Protein AF-A0A849QU29-F1 (afdb_monomer_lite)

Radius of gyration: 18.85 Å; chains: 1; bounding box: 54×34×45 Å

Structure (mmCIF, N/CA/C/O backbone):
data_AF-A0A849QU29-F1
#
_entry.id   AF-A0A849QU29-F1
#
loop_
_atom_site.group_PDB
_atom_site.id
_atom_site.type_symbol
_atom_site.label_atom_id
_atom_site.label_alt_id
_atom_site.label_comp_id
_atom_site.label_asym_id
_atom_site.label_entity_id
_atom_site.label_seq_id
_atom_site.pdbx_PDB_ins_code
_atom_site.Cartn_x
_atom_site.Cartn_y
_atom_site.Cartn_z
_atom_site.occupancy
_atom_site.B_iso_or_equiv
_atom_site.auth_seq_id
_atom_site.auth_comp_id
_atom_site.auth_asym_id
_atom_site.auth_atom_id
_atom_site.pdbx_PDB_model_num
ATOM 1 N N . MET A 1 1 ? -28.830 6.772 4.831 1.00 59.44 1 MET A N 1
ATOM 2 C CA . MET A 1 1 ? -27.500 6.951 5.460 1.00 59.44 1 MET A CA 1
ATOM 3 C C . MET A 1 1 ? -27.172 8.435 5.519 1.00 59.44 1 MET A C 1
ATOM 5 O O . MET A 1 1 ? -27.351 9.112 4.515 1.00 59.44 1 MET A O 1
ATOM 9 N N . LYS A 1 2 ? -26.733 8.956 6.671 1.00 68.56 2 LYS A N 1
ATOM 10 C CA . LYS A 1 2 ? -26.312 10.359 6.811 1.00 68.56 2 LYS A CA 1
ATOM 11 C C . LYS A 1 2 ? -24.793 10.424 6.652 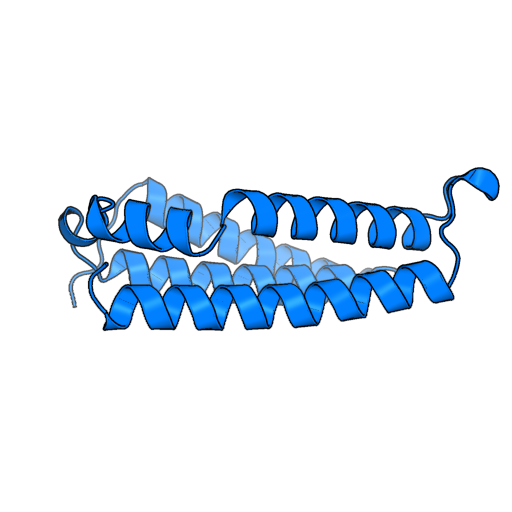1.00 68.56 2 LYS A C 1
ATOM 13 O O . LYS A 1 2 ? -24.080 9.872 7.479 1.00 68.56 2 LYS A O 1
ATOM 18 N N . PHE A 1 3 ? -24.313 11.066 5.589 1.00 70.12 3 PHE A N 1
ATOM 19 C CA . PHE A 1 3 ? -22.879 11.256 5.369 1.00 70.12 3 PHE A CA 1
ATOM 20 C C . PHE A 1 3 ? -22.312 12.267 6.365 1.00 70.12 3 PHE A C 1
ATOM 22 O O . PHE A 1 3 ? -22.816 13.389 6.485 1.00 70.12 3 PHE A O 1
ATOM 29 N N . ARG A 1 4 ? -21.246 11.880 7.064 1.00 75.00 4 ARG A N 1
ATOM 30 C CA . ARG A 1 4 ? -20.479 12.781 7.921 1.00 75.00 4 ARG A CA 1
ATOM 31 C C . ARG A 1 4 ? -19.654 13.730 7.050 1.00 75.00 4 ARG A C 1
ATOM 33 O O . ARG A 1 4 ? -18.884 13.287 6.204 1.00 75.00 4 ARG A O 1
ATOM 40 N N . LYS A 1 5 ? -19.813 15.037 7.266 1.00 72.75 5 LYS A N 1
ATOM 41 C CA . LYS A 1 5 ? -19.112 16.104 6.531 1.00 72.75 5 LYS A CA 1
ATOM 42 C C . LYS A 1 5 ? -17.934 16.659 7.336 1.00 72.75 5 LYS A C 1
ATOM 44 O O . LYS A 1 5 ? -17.801 17.870 7.491 1.00 72.75 5 LYS A O 1
ATOM 49 N N . ASP A 1 6 ? -17.100 15.777 7.879 1.00 80.81 6 ASP A N 1
ATOM 50 C CA . ASP A 1 6 ? -15.893 16.224 8.576 1.00 80.81 6 ASP A CA 1
ATOM 51 C C . ASP A 1 6 ? -14.866 16.738 7.567 1.00 80.81 6 ASP A C 1
ATOM 53 O O . ASP A 1 6 ? -14.678 16.155 6.496 1.00 80.81 6 ASP A O 1
ATOM 57 N N . LYS A 1 7 ? -14.163 17.816 7.931 1.00 85.00 7 LYS A N 1
ATOM 58 C CA . LYS A 1 7 ? -13.126 18.433 7.091 1.00 85.00 7 LYS A CA 1
ATOM 59 C C . LYS A 1 7 ? -12.071 17.414 6.649 1.00 85.00 7 LYS A C 1
ATOM 61 O O . LYS A 1 7 ? -11.598 17.489 5.519 1.00 85.00 7 LYS A O 1
ATOM 66 N N . ASP A 1 8 ? -11.746 16.453 7.509 1.00 83.50 8 ASP A N 1
ATOM 67 C CA . ASP A 1 8 ? -10.738 15.427 7.234 1.00 83.50 8 ASP A CA 1
ATOM 68 C C . ASP A 1 8 ? -11.226 14.384 6.224 1.00 83.50 8 ASP A C 1
ATOM 70 O O . ASP A 1 8 ? -10.482 14.027 5.314 1.00 83.50 8 ASP A O 1
ATOM 74 N N . ILE A 1 9 ? -12.497 13.972 6.304 1.00 84.00 9 ILE A N 1
ATOM 75 C CA . ILE A 1 9 ? -13.109 13.080 5.307 1.00 84.00 9 ILE A CA 1
ATOM 76 C C . ILE A 1 9 ? -13.148 13.776 3.947 1.00 84.00 9 ILE A C 1
ATOM 78 O O . ILE A 1 9 ? -12.758 13.191 2.941 1.00 84.00 9 ILE A O 1
ATOM 82 N N . THR A 1 10 ? -13.578 15.038 3.912 1.00 87.06 10 THR A N 1
ATOM 83 C CA . THR A 1 10 ? -13.646 15.810 2.666 1.00 87.06 10 THR A CA 1
ATOM 84 C C . THR A 1 10 ? -12.261 15.989 2.046 1.00 87.06 10 THR A C 1
ATOM 86 O O . THR A 1 10 ? -12.107 15.807 0.841 1.00 87.06 10 THR A O 1
ATOM 89 N N . LYS A 1 11 ? -11.232 16.279 2.857 1.00 89.19 11 LYS A N 1
ATOM 90 C CA . LYS A 1 11 ? -9.836 16.331 2.394 1.00 89.19 11 LYS A CA 1
ATOM 91 C C . LYS A 1 11 ? -9.371 14.986 1.839 1.00 89.19 11 LYS A C 1
ATOM 93 O O . LYS A 1 11 ? -8.758 14.959 0.780 1.00 89.19 11 LYS A O 1
ATOM 98 N N . PHE A 1 12 ? -9.671 13.886 2.526 1.00 89.12 12 PHE A N 1
ATOM 99 C CA . PHE A 1 12 ? -9.266 12.545 2.108 1.00 89.12 12 PHE A CA 1
ATOM 100 C C . PHE A 1 12 ? -9.919 12.120 0.784 1.00 89.12 12 PHE A C 1
ATOM 102 O O . PHE A 1 12 ? -9.239 11.627 -0.118 1.00 89.12 12 PHE A O 1
ATOM 109 N N . ILE A 1 13 ? -11.220 12.382 0.627 1.00 90.88 13 ILE A N 1
ATOM 110 C CA . ILE A 1 13 ? -11.938 12.165 -0.637 1.00 90.88 13 ILE A CA 1
ATOM 111 C C . ILE A 1 13 ? -11.359 13.067 -1.735 1.00 90.88 13 ILE A C 1
ATOM 113 O O . ILE A 1 13 ? -11.125 12.598 -2.845 1.00 90.88 13 ILE A O 1
ATOM 117 N N . GLY A 1 14 ? -11.062 14.332 -1.422 1.00 92.06 14 GLY A N 1
ATOM 118 C CA . GLY A 1 14 ? -10.419 15.263 -2.350 1.00 92.06 14 GLY A CA 1
ATOM 119 C C . GLY A 1 14 ? -9.055 14.771 -2.838 1.00 92.06 14 GLY A C 1
ATOM 120 O O . GLY A 1 14 ? -8.818 14.742 -4.040 1.00 92.06 14 GLY A O 1
ATOM 121 N N . ILE A 1 15 ? -8.186 14.305 -1.934 1.00 93.19 15 ILE A N 1
ATOM 122 C CA . ILE A 1 15 ? -6.884 13.711 -2.286 1.00 93.19 15 ILE A CA 1
ATOM 123 C C . ILE A 1 15 ? -7.074 12.485 -3.185 1.00 93.19 15 ILE A C 1
ATOM 125 O O . ILE A 1 15 ? -6.373 12.343 -4.184 1.00 93.19 15 ILE A O 1
ATOM 129 N N . SER A 1 16 ? -8.045 11.627 -2.861 1.00 93.00 16 SER A N 1
ATOM 130 C CA . SER A 1 16 ? -8.347 10.426 -3.647 1.00 93.00 16 SER A CA 1
ATOM 131 C C . SER A 1 16 ? -8.781 10.778 -5.074 1.00 93.00 16 SER A C 1
ATOM 133 O O . SER A 1 16 ? -8.289 10.190 -6.033 1.00 93.00 16 SER A O 1
ATOM 135 N N . LEU A 1 17 ? -9.638 11.791 -5.234 1.00 94.75 17 LEU A N 1
ATOM 136 C CA . LEU A 1 17 ? -10.056 12.303 -6.543 1.00 94.75 17 LEU A CA 1
ATOM 137 C C . LEU A 1 17 ? -8.895 12.938 -7.318 1.00 94.75 17 LEU A C 1
ATOM 139 O O . LEU A 1 17 ? -8.752 12.678 -8.511 1.00 94.75 17 LEU A O 1
ATOM 143 N N . CYS A 1 18 ? -8.040 13.720 -6.652 1.00 95.25 18 CYS A N 1
ATOM 144 C CA . CYS A 1 18 ? -6.837 14.283 -7.268 1.00 95.25 18 CYS A CA 1
ATOM 145 C C . CYS A 1 18 ? -5.881 13.188 -7.755 1.00 95.25 18 CYS A C 1
ATOM 147 O O . CYS A 1 18 ? -5.319 13.318 -8.838 1.00 95.25 18 CYS A O 1
ATOM 149 N N . ALA A 1 19 ? -5.720 12.100 -6.995 1.00 93.88 19 ALA A N 1
ATOM 150 C CA . ALA A 1 19 ? -4.900 10.962 -7.400 1.00 93.88 19 ALA A CA 1
ATOM 151 C C . ALA A 1 19 ? -5.461 10.267 -8.652 1.00 93.88 19 ALA A C 1
ATOM 153 O O . ALA A 1 19 ? -4.695 9.959 -9.562 1.00 93.88 19 ALA A O 1
ATOM 154 N N . ILE A 1 20 ? -6.786 10.091 -8.742 1.00 95.56 20 ILE A N 1
ATOM 155 C CA . ILE A 1 20 ? -7.443 9.546 -9.944 1.00 95.56 20 ILE A CA 1
ATOM 156 C C . ILE A 1 20 ? -7.201 10.462 -11.148 1.00 95.56 20 ILE A C 1
ATOM 158 O O . ILE A 1 20 ? -6.775 9.990 -12.198 1.00 95.56 20 ILE A O 1
ATOM 162 N N . LEU A 1 21 ? -7.430 11.768 -10.992 1.00 95.12 21 LEU A N 1
ATOM 163 C CA . LEU A 1 21 ? -7.218 12.761 -12.050 1.00 95.12 21 LEU A CA 1
ATOM 164 C C . LEU A 1 21 ? -5.766 12.783 -12.537 1.00 95.12 21 LEU A C 1
ATOM 166 O O . LEU A 1 21 ? -5.521 12.699 -13.738 1.00 95.12 21 LEU A O 1
ATOM 170 N N . ALA A 1 22 ? -4.804 12.844 -11.615 1.00 93.25 22 ALA A N 1
ATOM 171 C CA . ALA A 1 22 ? -3.383 12.796 -11.944 1.00 93.25 22 ALA A CA 1
ATOM 172 C C . ALA A 1 22 ? -3.014 11.485 -12.649 1.00 93.25 22 ALA A C 1
ATOM 174 O O . ALA A 1 22 ? -2.293 11.502 -13.643 1.00 93.25 22 ALA A O 1
ATOM 175 N N . GLY A 1 23 ? -3.550 10.358 -12.175 1.00 92.50 23 GLY A N 1
ATOM 176 C CA . GLY A 1 23 ? -3.344 9.057 -12.795 1.00 92.50 23 GLY A CA 1
ATOM 177 C C . GLY A 1 23 ? -3.867 8.998 -14.232 1.00 92.50 23 GLY A C 1
ATOM 178 O O . GLY A 1 23 ? -3.131 8.572 -15.114 1.00 92.50 23 GLY A O 1
ATOM 179 N N . ILE A 1 24 ? -5.077 9.512 -14.496 1.00 94.19 24 ILE A N 1
ATOM 180 C CA . ILE A 1 24 ? -5.650 9.603 -15.852 1.00 94.19 24 ILE A CA 1
ATOM 181 C C . ILE A 1 24 ? -4.755 10.444 -16.767 1.00 94.19 24 ILE A C 1
ATOM 183 O O . ILE A 1 24 ? -4.459 10.024 -17.884 1.00 94.19 24 ILE A O 1
ATOM 187 N N . ILE A 1 25 ? -4.295 11.607 -16.297 1.00 93.44 25 ILE A N 1
ATOM 188 C CA . ILE A 1 25 ? -3.411 12.484 -17.077 1.00 93.44 25 ILE A CA 1
ATOM 189 C C . ILE A 1 25 ? -2.103 11.757 -17.419 1.00 93.44 25 ILE A C 1
ATOM 191 O O . ILE A 1 25 ? -1.686 11.747 -18.573 1.00 93.44 25 ILE A O 1
ATOM 195 N N . ILE A 1 26 ? -1.472 11.107 -16.440 1.00 91.12 26 ILE A N 1
ATOM 196 C CA . ILE A 1 26 ? -0.219 10.371 -16.652 1.00 91.12 26 ILE A CA 1
ATOM 197 C C . ILE A 1 26 ? -0.426 9.217 -17.639 1.00 91.12 26 ILE A C 1
ATOM 199 O O . ILE A 1 26 ? 0.377 9.045 -18.551 1.00 91.12 26 ILE A O 1
ATOM 203 N N . THR A 1 27 ? -1.507 8.448 -17.494 1.00 91.12 27 THR A N 1
ATOM 204 C CA . THR A 1 27 ? -1.796 7.310 -18.375 1.00 91.12 27 THR A CA 1
ATOM 205 C C . THR A 1 27 ? -2.079 7.741 -19.814 1.00 91.12 27 THR A C 1
ATOM 207 O O . THR A 1 27 ? -1.650 7.047 -20.730 1.00 91.12 27 THR A O 1
ATOM 210 N N . LEU A 1 28 ? -2.771 8.865 -20.028 1.00 90.19 28 LEU A N 1
ATOM 211 C CA . LEU A 1 28 ? -3.147 9.328 -21.370 1.00 90.19 28 LEU A CA 1
ATOM 212 C C . LEU A 1 28 ? -2.043 10.114 -22.086 1.00 90.19 28 LEU A C 1
ATOM 214 O O . LEU A 1 28 ? -1.960 10.051 -23.308 1.00 90.19 28 LEU A O 1
ATOM 218 N N . PHE A 1 29 ? -1.224 10.870 -21.351 1.00 90.50 29 PHE A N 1
ATOM 219 C CA . PHE A 1 29 ? -0.284 11.825 -21.949 1.00 90.50 29 PHE A CA 1
ATOM 220 C C . PHE A 1 29 ? 1.192 11.466 -21.743 1.00 90.50 29 PHE A C 1
ATOM 222 O O . PHE A 1 29 ? 2.052 12.100 -22.351 1.00 90.50 29 PHE A O 1
ATOM 229 N N . ILE A 1 30 ? 1.515 10.476 -20.900 1.00 87.25 30 ILE A N 1
ATOM 230 C CA . ILE A 1 30 ? 2.901 10.112 -20.575 1.00 87.25 30 ILE A CA 1
ATOM 231 C C . ILE A 1 30 ? 3.093 8.587 -20.652 1.00 87.25 30 ILE A C 1
ATOM 233 O O . ILE A 1 30 ? 3.279 7.902 -19.644 1.00 87.25 30 ILE A O 1
ATOM 237 N N . GLU A 1 31 ? 3.095 8.054 -21.880 1.00 78.12 31 GLU A N 1
ATOM 238 C CA . GLU A 1 31 ? 3.268 6.617 -22.176 1.00 78.12 31 GLU A CA 1
ATOM 239 C C . GLU A 1 31 ? 4.406 5.919 -21.402 1.00 78.12 31 GLU A C 1
ATOM 241 O O . GLU A 1 31 ? 4.146 4.847 -20.840 1.00 78.12 31 GLU A O 1
ATOM 246 N N . PRO A 1 32 ? 5.626 6.496 -21.280 1.00 81.62 32 PRO A N 1
ATOM 247 C CA . PRO A 1 32 ? 6.751 5.830 -20.615 1.00 81.62 32 PRO A CA 1
ATOM 248 C C . PRO A 1 32 ? 6.503 5.476 -19.144 1.00 81.62 32 PRO A C 1
ATOM 250 O O . PRO A 1 32 ? 7.154 4.583 -18.606 1.00 81.62 32 PRO A O 1
ATOM 253 N N . ILE A 1 33 ? 5.577 6.174 -18.481 1.00 82.88 33 ILE A N 1
ATOM 254 C CA . ILE A 1 33 ? 5.237 5.976 -17.065 1.00 82.88 33 ILE A CA 1
ATOM 255 C C . ILE A 1 33 ? 3.747 5.674 -16.864 1.00 82.88 33 ILE A C 1
ATOM 257 O O . ILE A 1 33 ? 3.231 5.796 -15.753 1.00 82.88 33 ILE A O 1
ATOM 261 N N . SER A 1 34 ? 3.058 5.220 -17.912 1.00 81.69 34 SER A N 1
ATOM 262 C CA . SER A 1 34 ? 1.630 4.874 -17.886 1.00 81.69 34 SER A CA 1
ATOM 263 C C . SER A 1 34 ? 1.256 3.902 -16.757 1.00 81.69 34 SER A C 1
ATOM 265 O O . SER A 1 34 ? 0.190 4.036 -16.153 1.00 81.69 34 SER A O 1
ATOM 267 N N . VAL A 1 35 ? 2.163 2.984 -16.399 1.00 82.56 35 VAL A N 1
ATOM 268 C CA . VAL A 1 35 ? 2.024 2.054 -15.262 1.00 82.56 35 VAL A CA 1
ATOM 269 C C . VAL A 1 35 ? 1.847 2.793 -13.930 1.00 82.56 35 VAL A C 1
ATOM 271 O O . VAL A 1 35 ? 0.998 2.414 -13.126 1.00 82.56 35 VAL A O 1
ATOM 274 N N . PHE A 1 36 ? 2.594 3.876 -13.695 1.00 81.50 36 PHE A N 1
ATOM 275 C CA . PHE A 1 36 ? 2.428 4.702 -12.493 1.00 81.50 36 PHE A CA 1
ATOM 276 C C . PHE A 1 36 ? 1.080 5.426 -12.488 1.00 81.50 36 PHE A C 1
ATOM 278 O O . PHE A 1 36 ? 0.456 5.546 -11.433 1.00 81.50 36 PHE A O 1
ATOM 285 N N . GLY A 1 37 ? 0.600 5.844 -13.663 1.00 87.62 37 GLY A N 1
ATOM 286 C CA . GLY A 1 37 ? -0.746 6.392 -13.823 1.00 87.62 37 GLY A CA 1
ATOM 287 C C . GLY A 1 37 ? -1.827 5.387 -13.417 1.00 87.62 37 GLY A C 1
ATOM 288 O O . GLY A 1 37 ? -2.695 5.710 -12.607 1.00 87.62 37 GLY A O 1
ATOM 289 N N . PHE A 1 38 ? -1.710 4.128 -13.854 1.00 85.88 38 PHE A N 1
ATOM 290 C CA . PHE A 1 38 ? -2.617 3.053 -13.434 1.00 85.88 38 PHE A CA 1
ATOM 291 C C . PHE A 1 38 ? -2.593 2.809 -11.921 1.00 85.88 38 PHE A C 1
ATOM 293 O O . PHE A 1 38 ? -3.655 2.677 -11.313 1.00 85.88 38 PHE A O 1
ATOM 300 N N . ILE A 1 39 ? -1.409 2.789 -11.298 1.00 88.88 39 ILE A N 1
ATOM 301 C CA . ILE A 1 39 ? -1.269 2.631 -9.840 1.00 88.88 39 ILE A CA 1
ATOM 302 C C . ILE A 1 39 ? -1.971 3.777 -9.097 1.00 88.88 39 ILE A C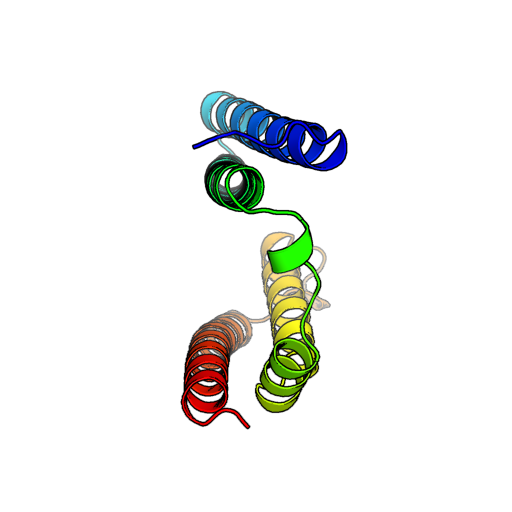 1
ATOM 304 O O . ILE A 1 39 ? -2.676 3.530 -8.119 1.00 88.88 39 ILE A O 1
ATOM 308 N N . LEU A 1 40 ? -1.824 5.017 -9.574 1.00 90.38 40 LEU A N 1
ATOM 309 C CA . LEU A 1 40 ? -2.489 6.192 -9.003 1.00 90.38 40 LEU A CA 1
ATOM 310 C C . LEU A 1 40 ? -4.014 6.116 -9.118 1.00 90.38 40 LEU A C 1
ATOM 312 O O . LEU A 1 40 ? -4.707 6.402 -8.141 1.00 90.38 40 LEU A O 1
ATOM 316 N N . ILE A 1 41 ? -4.538 5.680 -10.267 1.00 91.69 41 ILE A N 1
ATOM 317 C CA . ILE A 1 41 ? -5.981 5.477 -10.464 1.00 91.69 41 ILE A CA 1
ATOM 318 C C . ILE A 1 41 ? -6.504 4.427 -9.480 1.00 91.69 41 ILE A C 1
ATOM 320 O O . ILE A 1 41 ? -7.482 4.672 -8.776 1.00 91.69 41 ILE A O 1
ATOM 324 N N . LEU A 1 42 ? -5.838 3.272 -9.394 1.00 93.00 42 LEU A N 1
ATOM 325 C CA . LEU A 1 42 ? -6.240 2.178 -8.507 1.00 93.00 42 LEU A CA 1
ATOM 326 C C . LEU A 1 42 ? -6.187 2.597 -7.032 1.00 93.00 42 LEU A C 1
ATOM 328 O O . LEU A 1 42 ? -7.145 2.378 -6.292 1.00 93.00 42 LEU A O 1
ATOM 332 N N . GLY A 1 43 ? -5.103 3.257 -6.615 1.00 90.69 43 GLY A N 1
ATOM 333 C CA . GLY A 1 43 ? -4.950 3.783 -5.260 1.00 90.69 43 GLY A CA 1
ATOM 334 C C . GLY A 1 43 ? -5.999 4.842 -4.919 1.00 90.69 43 GLY A C 1
ATOM 335 O O . GLY A 1 43 ? -6.585 4.805 -3.838 1.00 90.69 43 GLY A O 1
ATOM 336 N N . GLY A 1 44 ? -6.294 5.744 -5.857 1.00 91.50 44 GLY A N 1
ATOM 337 C CA . GLY A 1 44 ? -7.332 6.757 -5.703 1.00 91.50 44 GLY A CA 1
ATOM 338 C C . GLY A 1 44 ? -8.741 6.163 -5.614 1.00 91.50 44 GLY A C 1
ATOM 339 O O . GLY A 1 44 ? -9.526 6.593 -4.772 1.00 91.50 44 GLY A O 1
ATOM 340 N N . LEU A 1 45 ? -9.057 5.125 -6.396 1.00 93.56 45 LEU A N 1
ATOM 341 C CA . LEU A 1 45 ? -10.330 4.398 -6.296 1.00 93.56 45 LEU A CA 1
ATOM 342 C C . LEU A 1 45 ? -10.487 3.706 -4.939 1.00 93.56 45 LEU A C 1
ATOM 344 O O . LEU A 1 45 ? -11.528 3.843 -4.296 1.00 93.56 45 LEU A O 1
ATOM 348 N N . ILE A 1 46 ? -9.446 3.007 -4.473 1.00 92.19 46 ILE A N 1
ATOM 349 C CA . ILE A 1 46 ? -9.435 2.376 -3.146 1.00 92.19 46 ILE A CA 1
ATOM 350 C C . ILE A 1 46 ? -9.637 3.438 -2.058 1.00 92.19 46 ILE A C 1
ATOM 352 O O . ILE A 1 46 ? -10.495 3.275 -1.189 1.00 92.19 46 ILE A O 1
ATOM 356 N N . GLY A 1 47 ? -8.899 4.550 -2.133 1.00 90.62 47 GLY A N 1
ATOM 357 C CA . GLY A 1 47 ? -9.038 5.680 -1.216 1.00 90.62 47 GLY A CA 1
ATOM 358 C C . GLY A 1 47 ? -10.454 6.255 -1.210 1.00 90.62 47 GLY A C 1
ATOM 359 O O . GLY A 1 47 ? -11.026 6.479 -0.146 1.00 90.62 47 GLY A O 1
ATOM 360 N N . LEU A 1 48 ? -11.081 6.397 -2.376 1.00 92.06 48 LEU A N 1
ATOM 361 C CA . LEU A 1 48 ? -12.444 6.906 -2.492 1.00 92.06 48 LEU A CA 1
ATOM 362 C C . LEU A 1 48 ? -13.464 5.957 -1.846 1.00 92.06 48 LEU A C 1
ATOM 364 O O . LEU A 1 48 ? -14.309 6.406 -1.070 1.00 92.06 48 LEU A O 1
ATOM 368 N N . VAL A 1 49 ? -13.354 4.648 -2.093 1.00 91.56 49 VAL A N 1
ATOM 369 C CA . VAL A 1 49 ? -14.218 3.630 -1.469 1.00 91.56 49 VAL A CA 1
ATOM 370 C C . VAL A 1 49 ? -14.057 3.628 0.052 1.00 91.56 49 VAL A C 1
ATOM 372 O O . VAL A 1 49 ? -15.057 3.611 0.776 1.00 91.56 49 VAL A O 1
ATOM 375 N N . ILE A 1 50 ? -12.821 3.698 0.557 1.00 88.12 50 ILE A N 1
ATOM 376 C CA . ILE A 1 50 ? -12.543 3.790 1.998 1.00 88.12 50 ILE A CA 1
ATOM 377 C C . ILE A 1 50 ? -13.126 5.085 2.570 1.00 88.12 50 ILE A C 1
ATOM 379 O O . ILE A 1 50 ? -13.808 5.048 3.592 1.00 88.12 50 ILE A O 1
ATOM 383 N N . GLY A 1 51 ? -12.910 6.220 1.904 1.00 86.56 51 GLY A N 1
ATOM 384 C CA . GLY A 1 51 ? -13.387 7.531 2.335 1.00 86.56 51 GLY A CA 1
ATOM 385 C C . GLY A 1 51 ? -14.907 7.582 2.445 1.00 86.56 51 GLY A C 1
ATOM 386 O O . GLY A 1 51 ? -15.431 8.016 3.469 1.00 86.56 51 GLY A O 1
ATOM 387 N N . LEU A 1 52 ? -15.616 7.060 1.441 1.00 87.69 52 LEU A N 1
ATOM 388 C CA . LEU A 1 52 ? -17.073 6.918 1.474 1.00 87.69 52 LEU A CA 1
ATOM 389 C C . LEU A 1 52 ? -17.523 5.970 2.588 1.00 87.69 52 LEU A C 1
ATOM 391 O O . LEU A 1 52 ? -18.426 6.310 3.349 1.00 87.69 52 LEU A O 1
ATOM 395 N N . SER A 1 53 ? -16.864 4.820 2.738 1.00 85.19 53 SER A N 1
ATOM 396 C CA . SER A 1 53 ? -17.186 3.851 3.791 1.00 85.19 53 SER A CA 1
ATOM 397 C C . SER A 1 53 ? -17.053 4.479 5.182 1.00 85.19 53 SER A C 1
ATOM 399 O O . SER A 1 53 ? -17.966 4.392 6.000 1.00 85.19 53 SER A O 1
ATOM 401 N N . VAL A 1 54 ? -15.959 5.198 5.437 1.00 84.12 54 VAL A N 1
ATOM 402 C CA . VAL A 1 54 ? -15.716 5.928 6.690 1.00 84.12 54 VAL A CA 1
ATOM 403 C C . VAL A 1 54 ? -16.706 7.082 6.878 1.00 84.12 54 VAL A C 1
ATOM 405 O O . VAL A 1 54 ? -17.126 7.354 8.002 1.00 84.12 54 VAL A O 1
ATOM 408 N N . ALA A 1 55 ? -17.120 7.749 5.800 1.00 84.31 55 ALA A N 1
ATOM 409 C CA . ALA A 1 55 ? -18.098 8.834 5.850 1.00 84.31 55 ALA A CA 1
ATOM 410 C C . ALA A 1 55 ? -19.510 8.360 6.233 1.00 84.31 55 ALA A C 1
ATOM 412 O O . ALA A 1 55 ? -20.298 9.155 6.749 1.00 84.31 55 ALA A O 1
ATOM 413 N N . THR A 1 56 ? -19.830 7.085 5.991 1.00 83.44 56 THR A N 1
ATOM 414 C CA . THR A 1 56 ? -21.114 6.476 6.381 1.00 83.44 56 THR A CA 1
ATOM 415 C C . THR A 1 56 ? -21.155 5.978 7.826 1.00 83.44 56 THR A C 1
ATOM 417 O O . THR A 1 56 ? -22.246 5.722 8.336 1.00 83.44 56 THR A O 1
ATOM 420 N N . LYS A 1 57 ? -20.001 5.862 8.497 1.00 79.44 57 LYS A N 1
ATOM 421 C CA . LYS A 1 57 ? -19.902 5.376 9.879 1.00 79.44 57 LYS A CA 1
ATOM 422 C C . LYS A 1 57 ? -19.888 6.521 10.904 1.00 79.44 57 LYS A C 1
ATOM 424 O O . LYS A 1 57 ? -19.326 7.588 10.628 1.00 79.44 57 LYS A O 1
ATOM 429 N N . PRO A 1 58 ? -20.486 6.327 12.095 1.00 74.88 58 PRO A N 1
ATOM 430 C CA . PRO A 1 58 ? -20.403 7.297 13.180 1.00 74.88 58 PRO A CA 1
ATOM 431 C C . PRO A 1 58 ? -18.971 7.379 13.731 1.00 74.88 58 PRO A C 1
ATOM 433 O O . PRO A 1 58 ? -18.203 6.423 13.668 1.00 74.88 58 PRO A O 1
ATOM 436 N N . LYS A 1 59 ? -18.600 8.540 14.287 1.00 70.69 59 LYS A N 1
ATOM 437 C CA . LYS A 1 59 ? -17.234 8.803 14.777 1.00 70.69 59 LYS A CA 1
ATOM 438 C C . LYS A 1 59 ? -16.804 7.841 15.892 1.00 70.69 59 LYS A C 1
ATOM 440 O O . LYS A 1 59 ? -15.631 7.498 15.952 1.00 70.69 59 LYS A O 1
ATOM 445 N N . CYS A 1 60 ? -17.743 7.394 16.726 1.00 66.81 60 CYS A N 1
ATOM 446 C CA . CYS A 1 60 ? -17.483 6.465 17.826 1.00 66.81 60 CYS A CA 1
ATOM 447 C C . CYS A 1 60 ? -16.998 5.092 17.335 1.00 66.81 60 CYS A C 1
ATOM 449 O O . CYS A 1 60 ? -16.109 4.523 17.951 1.00 66.81 60 CYS A O 1
ATOM 451 N N . ASP A 1 61 ? -17.489 4.618 16.186 1.00 66.12 61 ASP A N 1
ATOM 452 C CA . ASP A 1 61 ? -17.089 3.328 15.596 1.00 66.12 61 ASP A CA 1
ATOM 453 C C . ASP A 1 61 ? -15.699 3.374 14.939 1.00 66.12 61 ASP A C 1
ATOM 455 O O . ASP A 1 61 ? -15.182 2.356 14.480 1.00 66.12 61 ASP A O 1
ATOM 459 N N . LEU A 1 62 ? -15.123 4.572 14.809 1.00 63.09 62 LEU A N 1
ATOM 460 C CA . LEU A 1 62 ? -13.812 4.808 14.204 1.00 63.09 62 LEU A CA 1
ATOM 461 C C . LEU A 1 62 ? -12.724 5.048 15.250 1.00 63.09 62 LEU A C 1
ATOM 463 O O . LEU A 1 62 ? -11.557 5.174 14.883 1.00 63.09 62 LEU A O 1
ATOM 467 N N . ILE A 1 63 ? -13.100 5.151 16.526 1.00 72.50 63 ILE A N 1
ATOM 468 C CA . ILE A 1 63 ? -12.136 5.145 17.619 1.00 72.50 63 ILE A CA 1
ATOM 469 C C . ILE A 1 63 ? -11.559 3.734 17.665 1.00 72.50 63 ILE A C 1
ATOM 471 O O . ILE A 1 63 ? -12.301 2.753 17.687 1.00 72.50 63 ILE A O 1
ATOM 475 N N . GLU A 1 64 ? -10.234 3.641 17.592 1.00 71.44 64 GLU A N 1
ATOM 476 C CA . GLU A 1 64 ? -9.550 2.357 17.606 1.00 71.44 64 GLU A CA 1
ATOM 477 C C . GLU A 1 64 ? -9.791 1.685 18.965 1.00 71.44 64 GLU A C 1
ATOM 479 O O . GLU A 1 64 ? -9.348 2.180 19.998 1.00 71.44 64 GLU A O 1
ATOM 484 N N . ASP A 1 65 ? -10.547 0.587 18.960 1.00 77.69 65 ASP A N 1
ATOM 485 C CA . ASP A 1 65 ? -10.790 -0.224 20.152 1.00 77.69 65 ASP A CA 1
ATOM 486 C C . ASP A 1 65 ? -9.481 -0.924 20.553 1.00 77.69 65 ASP A C 1
ATOM 488 O O . ASP A 1 65 ? -8.751 -1.424 19.688 1.00 77.69 65 ASP A O 1
ATOM 492 N N . GLU A 1 66 ? -9.197 -1.025 21.850 1.00 79.69 66 GLU A N 1
ATOM 493 C CA . GLU A 1 66 ? -8.057 -1.770 22.393 1.00 79.69 66 GLU A CA 1
ATOM 494 C C . GLU A 1 66 ? -8.011 -3.213 21.871 1.00 79.69 66 GLU A C 1
ATOM 496 O O . GLU A 1 66 ? -6.936 -3.781 21.659 1.00 79.69 66 GLU A O 1
ATOM 501 N N . ARG A 1 67 ? -9.177 -3.817 21.598 1.00 78.62 67 ARG A N 1
ATOM 502 C CA . ARG A 1 67 ? -9.254 -5.129 20.939 1.00 78.62 67 ARG A CA 1
ATOM 503 C C . ARG A 1 67 ? -8.623 -5.108 19.546 1.00 78.62 67 ARG A C 1
ATOM 505 O O . ARG A 1 67 ? -7.886 -6.021 19.188 1.00 78.62 67 ARG A O 1
ATOM 512 N N . SER A 1 68 ? -8.888 -4.071 18.758 1.00 80.12 68 SER A N 1
ATOM 513 C CA . SER A 1 68 ? -8.358 -3.961 17.397 1.00 80.12 68 SER A CA 1
ATOM 514 C C . SER A 1 68 ? -6.843 -3.730 17.374 1.00 80.12 68 SER A C 1
ATOM 516 O O . SER A 1 68 ? -6.158 -4.289 16.513 1.00 80.12 68 SER A O 1
ATOM 518 N N . VAL A 1 69 ? -6.310 -3.004 18.365 1.00 83.38 69 VAL A N 1
ATOM 519 C CA . VAL A 1 69 ? -4.863 -2.820 18.553 1.00 83.38 69 VAL A CA 1
ATOM 520 C C . VAL A 1 69 ? -4.192 -4.152 18.884 1.00 83.38 69 VAL A C 1
ATOM 522 O O . VAL A 1 69 ? -3.238 -4.531 18.205 1.00 83.38 69 VAL A O 1
ATOM 525 N N . ARG A 1 70 ? -4.731 -4.912 19.848 1.00 82.56 70 ARG A N 1
ATOM 526 C CA . ARG A 1 70 ? -4.182 -6.223 20.240 1.00 82.56 70 ARG A CA 1
ATOM 527 C C . ARG A 1 70 ? -4.179 -7.230 19.095 1.00 82.56 70 ARG A C 1
ATOM 529 O O . ARG A 1 70 ? -3.159 -7.869 18.850 1.00 82.56 70 ARG A O 1
ATOM 536 N N . VAL A 1 71 ? -5.275 -7.317 18.340 1.00 84.31 71 VAL A N 1
ATOM 537 C CA . VAL A 1 71 ? -5.359 -8.172 17.144 1.00 84.31 71 VAL A CA 1
ATOM 538 C C . VAL A 1 71 ? -4.285 -7.789 16.119 1.00 84.31 71 VAL A C 1
ATOM 540 O O . VAL A 1 71 ? -3.664 -8.660 15.509 1.00 84.31 71 VAL A O 1
ATOM 543 N N . ARG A 1 72 ? -4.040 -6.487 15.925 1.00 84.62 72 ARG A N 1
ATOM 544 C CA . ARG A 1 72 ? -3.029 -5.980 14.987 1.00 84.62 72 ARG A CA 1
ATOM 545 C C . ARG A 1 72 ? -1.604 -6.304 15.445 1.00 84.62 72 ARG A C 1
ATOM 547 O O . ARG A 1 72 ? -0.786 -6.716 14.624 1.00 84.62 72 ARG A O 1
ATOM 554 N N . GLU A 1 73 ? -1.309 -6.144 16.730 1.00 85.31 73 GLU A N 1
ATOM 555 C CA . GLU A 1 73 ? -0.006 -6.494 17.302 1.00 85.31 73 GLU A CA 1
ATOM 556 C C . GLU A 1 73 ? 0.260 -7.999 17.231 1.00 85.31 73 GLU A C 1
ATOM 558 O O . GLU A 1 73 ? 1.315 -8.405 16.746 1.00 85.31 73 GLU A O 1
ATOM 563 N N . LYS A 1 74 ? -0.723 -8.830 17.602 1.00 84.44 74 LYS A N 1
ATOM 564 C CA . LYS A 1 74 ? -0.633 -10.297 17.499 1.00 84.44 74 LYS A CA 1
ATOM 565 C C . LYS A 1 74 ? -0.462 -10.783 16.065 1.00 84.44 74 LYS A C 1
ATOM 567 O O . LYS A 1 74 ? 0.276 -11.730 15.821 1.00 84.44 74 LYS A O 1
ATOM 572 N N . ALA A 1 75 ? -1.083 -10.102 15.103 1.00 82.69 75 ALA A N 1
ATOM 573 C CA . ALA A 1 75 ? -0.883 -10.380 13.684 1.00 82.69 75 ALA A CA 1
ATOM 574 C C . ALA A 1 75 ? 0.508 -9.955 13.162 1.00 82.69 75 ALA A C 1
ATOM 576 O O . ALA A 1 75 ? 0.785 -10.129 11.978 1.00 82.69 75 ALA A O 1
ATOM 577 N N . GLY A 1 76 ? 1.383 -9.391 14.004 1.00 87.06 76 GLY A N 1
ATOM 578 C CA . GLY A 1 76 ? 2.747 -9.023 13.625 1.00 87.06 76 GLY A CA 1
ATOM 579 C C . GLY A 1 76 ? 2.810 -7.798 12.715 1.00 87.06 76 GLY A C 1
ATOM 580 O O . GLY A 1 76 ? 3.673 -7.720 11.844 1.00 87.06 76 GLY A O 1
ATOM 581 N N . TYR A 1 77 ? 1.895 -6.838 12.885 1.00 86.62 77 TYR A N 1
ATOM 582 C CA . TYR A 1 77 ? 1.770 -5.676 11.998 1.00 86.62 77 TYR A CA 1
ATOM 583 C C . TYR A 1 77 ? 3.071 -4.893 11.793 1.00 86.62 77 TYR A C 1
ATOM 585 O O . TYR A 1 77 ? 3.372 -4.503 10.670 1.00 86.62 77 TYR A O 1
ATOM 593 N N . SER A 1 78 ? 3.872 -4.690 12.839 1.00 85.19 78 SER A N 1
ATOM 594 C CA . SER A 1 78 ? 5.162 -3.997 12.730 1.00 85.19 78 SER A CA 1
ATOM 595 C C . SER A 1 78 ? 6.137 -4.736 11.807 1.00 85.19 78 SER A C 1
ATOM 597 O O . SER A 1 78 ? 6.718 -4.124 10.909 1.00 85.19 78 SER A O 1
ATOM 599 N N . ALA A 1 79 ? 6.260 -6.055 11.968 1.00 85.94 79 ALA A N 1
ATOM 600 C CA . ALA A 1 79 ? 7.078 -6.904 11.105 1.00 85.94 79 ALA A CA 1
ATOM 601 C C . ALA A 1 79 ? 6.540 -6.939 9.665 1.00 85.94 79 ALA A C 1
ATOM 603 O O . ALA A 1 79 ? 7.313 -6.860 8.711 1.00 85.94 79 ALA A O 1
ATOM 604 N N . PHE A 1 80 ? 5.216 -6.983 9.501 1.00 87.81 80 PHE A N 1
ATOM 605 C CA . PHE A 1 80 ? 4.567 -6.912 8.196 1.00 87.81 80 PHE A CA 1
ATOM 606 C C . PHE A 1 80 ? 4.878 -5.592 7.473 1.00 87.81 80 PHE A C 1
ATOM 608 O O . PHE A 1 80 ? 5.317 -5.616 6.326 1.00 87.81 80 PHE A O 1
ATOM 615 N N . ILE A 1 81 ? 4.731 -4.446 8.145 1.00 86.19 81 ILE A N 1
ATOM 616 C CA . ILE A 1 81 ? 5.048 -3.128 7.573 1.00 86.19 81 ILE A CA 1
ATOM 617 C C . ILE A 1 81 ? 6.532 -3.019 7.212 1.00 86.19 81 ILE A C 1
ATOM 619 O O . ILE A 1 81 ? 6.858 -2.545 6.123 1.00 86.19 81 ILE A O 1
ATOM 623 N N . ALA A 1 82 ? 7.431 -3.489 8.080 1.00 87.19 82 ALA A N 1
ATOM 624 C CA . ALA A 1 82 ? 8.861 -3.510 7.785 1.00 87.19 82 ALA A CA 1
ATOM 625 C C . ALA A 1 82 ? 9.164 -4.341 6.526 1.00 87.19 82 ALA A C 1
ATOM 627 O O . ALA A 1 82 ? 9.890 -3.883 5.644 1.00 87.19 82 ALA A O 1
ATOM 628 N N . MET A 1 83 ? 8.550 -5.521 6.395 1.00 91.25 83 MET A N 1
ATOM 629 C CA . MET A 1 83 ? 8.680 -6.373 5.212 1.00 91.25 83 MET A CA 1
ATOM 630 C C . MET A 1 83 ? 8.169 -5.677 3.941 1.00 91.25 83 MET A C 1
ATOM 632 O O . MET A 1 83 ? 8.873 -5.683 2.929 1.00 91.25 83 MET A O 1
ATOM 636 N N . LEU A 1 84 ? 7.005 -5.012 3.992 1.00 87.50 84 LEU A N 1
ATOM 637 C CA . LEU A 1 84 ? 6.475 -4.247 2.855 1.00 87.50 84 LEU A CA 1
ATOM 638 C C . LEU A 1 84 ? 7.442 -3.138 2.416 1.00 87.50 84 LEU A C 1
ATOM 640 O O . LEU A 1 84 ? 7.681 -2.971 1.218 1.00 87.50 84 LEU A O 1
ATOM 644 N N . LEU A 1 85 ? 7.999 -2.386 3.369 1.00 87.31 85 LEU A N 1
ATOM 645 C CA . LEU A 1 85 ? 8.931 -1.294 3.084 1.00 87.31 85 LEU A CA 1
ATOM 646 C C . LEU A 1 85 ? 10.215 -1.811 2.437 1.00 87.31 85 LEU A C 1
ATOM 648 O O . LEU A 1 85 ? 10.618 -1.299 1.394 1.00 87.31 85 LEU A O 1
ATOM 652 N N . ILE A 1 86 ? 10.816 -2.859 3.005 1.00 88.19 86 ILE A N 1
ATOM 653 C CA . ILE A 1 86 ? 12.035 -3.472 2.464 1.00 88.19 86 ILE A CA 1
ATOM 654 C C . ILE A 1 86 ? 11.781 -3.992 1.044 1.00 88.19 86 ILE A C 1
ATOM 656 O O . ILE A 1 86 ? 12.550 -3.687 0.133 1.00 88.19 86 ILE A O 1
ATOM 660 N N . ALA A 1 87 ? 10.678 -4.712 0.826 1.00 86.81 87 ALA A N 1
ATOM 661 C CA . ALA A 1 87 ? 10.326 -5.229 -0.493 1.00 86.81 87 ALA A CA 1
ATOM 662 C C . ALA A 1 87 ? 10.134 -4.105 -1.523 1.00 86.81 87 ALA A C 1
ATOM 664 O O . ALA A 1 87 ? 10.636 -4.191 -2.644 1.00 86.81 87 ALA A O 1
ATOM 665 N N . THR A 1 88 ? 9.463 -3.021 -1.125 1.00 85.19 88 THR A N 1
ATOM 666 C CA . THR A 1 88 ? 9.235 -1.853 -1.986 1.00 85.19 88 THR A CA 1
ATOM 667 C C . THR A 1 88 ? 10.551 -1.177 -2.364 1.00 85.19 88 THR A C 1
ATOM 669 O O . THR A 1 88 ? 10.753 -0.862 -3.535 1.00 85.19 88 THR A O 1
ATOM 672 N N . ILE A 1 89 ? 11.471 -1.004 -1.408 1.00 86.81 89 ILE A N 1
ATOM 673 C CA . ILE A 1 89 ? 12.799 -0.429 -1.661 1.00 86.81 89 ILE A CA 1
ATOM 674 C C . ILE A 1 89 ? 13.575 -1.290 -2.662 1.00 86.81 89 ILE A C 1
ATOM 676 O O . ILE A 1 89 ? 14.119 -0.757 -3.625 1.00 86.81 89 ILE A O 1
ATOM 680 N N . ILE A 1 90 ? 13.591 -2.614 -2.487 1.00 86.62 90 ILE A N 1
ATOM 681 C CA . ILE A 1 90 ? 14.308 -3.529 -3.390 1.00 86.62 90 ILE A CA 1
ATOM 682 C C . ILE A 1 90 ? 13.742 -3.446 -4.815 1.00 86.62 90 ILE A C 1
ATOM 684 O O . ILE A 1 90 ? 14.499 -3.328 -5.780 1.00 86.62 90 ILE A O 1
ATOM 688 N N . VAL A 1 91 ? 12.415 -3.451 -4.966 1.00 83.56 91 VAL A N 1
ATOM 689 C CA . VAL A 1 91 ? 11.771 -3.315 -6.283 1.00 83.56 91 VAL A CA 1
ATOM 690 C C . VAL A 1 91 ? 12.088 -1.957 -6.911 1.00 83.56 91 VAL A C 1
ATOM 692 O O . VAL A 1 91 ? 12.437 -1.897 -8.092 1.00 83.56 91 VAL A O 1
ATOM 695 N N . LEU A 1 92 ? 12.035 -0.876 -6.128 1.00 82.31 92 LEU A N 1
ATOM 696 C CA . LEU A 1 92 ? 12.350 0.473 -6.592 1.00 82.31 92 LEU A CA 1
ATOM 697 C C . LEU A 1 92 ? 13.803 0.581 -7.074 1.00 82.31 92 LEU A C 1
ATOM 699 O O . LEU A 1 92 ? 14.046 1.099 -8.164 1.00 82.31 92 LEU A O 1
ATOM 703 N N . LEU A 1 93 ? 14.761 0.045 -6.310 1.00 83.62 93 LEU A N 1
ATOM 704 C CA . LEU A 1 93 ? 16.179 0.031 -6.680 1.00 83.62 93 LEU A CA 1
ATOM 705 C C . LEU A 1 93 ? 16.401 -0.671 -8.024 1.00 83.62 93 LEU A C 1
ATOM 707 O O . LEU A 1 93 ? 17.146 -0.168 -8.868 1.00 83.62 93 LEU A O 1
ATOM 711 N N . ARG A 1 94 ? 15.703 -1.789 -8.267 1.00 81.44 94 ARG A N 1
ATOM 712 C CA . ARG A 1 94 ? 15.770 -2.486 -9.558 1.00 81.44 94 ARG A CA 1
ATOM 713 C C . ARG A 1 94 ? 15.148 -1.681 -10.698 1.00 81.44 94 ARG A C 1
ATOM 715 O O . ARG A 1 94 ? 15.684 -1.703 -11.804 1.00 81.44 94 ARG A O 1
ATOM 722 N N . MET A 1 95 ? 14.037 -0.984 -10.456 1.00 76.94 95 MET A N 1
ATOM 723 C CA . MET A 1 95 ? 13.380 -0.163 -11.480 1.00 76.94 95 MET A CA 1
ATOM 724 C C . MET A 1 95 ? 14.215 1.058 -11.870 1.00 76.94 95 MET A C 1
ATOM 726 O O . MET A 1 95 ? 14.331 1.355 -13.056 1.00 76.94 95 MET A O 1
ATOM 730 N N . MET A 1 96 ? 14.810 1.751 -10.895 1.00 79.31 96 MET A N 1
ATOM 731 C CA . MET A 1 96 ? 15.553 2.987 -11.154 1.00 79.31 96 MET A CA 1
ATOM 732 C C . MET A 1 96 ? 16.955 2.751 -11.728 1.00 79.31 96 MET A C 1
ATOM 734 O O . MET A 1 96 ? 17.524 3.682 -12.288 1.00 79.31 96 MET A O 1
ATOM 738 N N . LYS A 1 97 ? 17.516 1.536 -11.603 1.00 78.81 97 LYS A 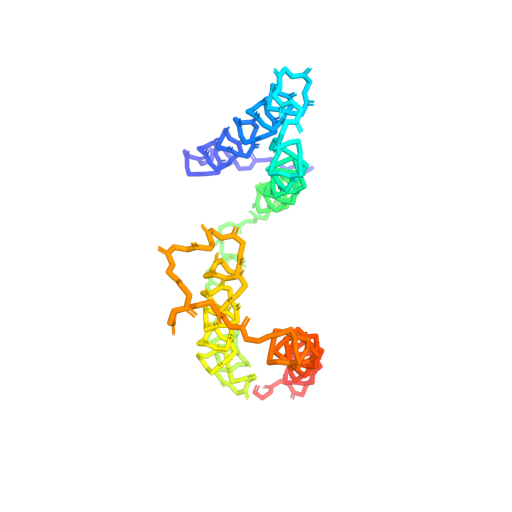N 1
ATOM 739 C CA . LYS A 1 97 ? 18.860 1.175 -12.105 1.00 78.81 97 LYS A CA 1
ATOM 740 C C . LYS A 1 97 ? 19.937 2.216 -11.749 1.00 78.81 97 LYS A C 1
ATOM 742 O O . LYS A 1 97 ? 20.800 2.530 -12.563 1.00 78.81 97 LYS A O 1
ATOM 747 N N . LEU A 1 98 ? 19.877 2.759 -10.529 1.00 70.88 98 LEU A N 1
ATOM 748 C CA . LEU A 1 98 ? 20.706 3.888 -10.077 1.00 70.88 98 LEU A CA 1
ATOM 749 C C . LEU A 1 98 ? 22.217 3.609 -10.165 1.00 70.88 98 LEU A C 1
ATOM 751 O O . LEU A 1 98 ? 22.999 4.524 -10.397 1.00 70.88 98 LEU A O 1
ATOM 755 N N . SER A 1 99 ? 22.632 2.355 -9.966 1.00 74.81 99 SER A N 1
ATOM 756 C CA . SER A 1 99 ? 24.020 1.903 -10.112 1.00 74.81 99 SER A CA 1
ATOM 757 C C . SER A 1 99 ? 24.064 0.385 -10.329 1.00 74.81 99 SER A C 1
ATOM 759 O O . SER A 1 99 ? 23.255 -0.323 -9.719 1.00 74.81 99 SER A O 1
ATOM 761 N N . PRO A 1 100 ? 25.028 -0.154 -11.104 1.00 71.69 100 PRO A N 1
ATOM 762 C CA . PRO A 1 100 ? 25.241 -1.598 -11.231 1.00 71.69 100 PRO A CA 1
ATOM 763 C C . PRO A 1 100 ? 25.439 -2.303 -9.882 1.00 71.69 100 PRO A C 1
ATOM 765 O O . PRO A 1 100 ? 24.980 -3.426 -9.712 1.00 71.69 100 PRO A O 1
ATOM 768 N N . SER A 1 101 ? 26.065 -1.636 -8.904 1.00 75.44 101 SER A N 1
ATOM 769 C CA . SER A 1 101 ? 26.320 -2.198 -7.567 1.00 75.44 101 SER A CA 1
ATOM 770 C C . SER A 1 101 ? 25.087 -2.239 -6.659 1.00 75.44 101 SER A C 1
ATOM 772 O O . SER A 1 101 ? 25.033 -3.039 -5.732 1.00 75.44 101 SER A O 1
ATOM 774 N N . LEU A 1 102 ? 24.103 -1.374 -6.916 1.00 72.94 102 LEU A N 1
ATOM 775 C CA . LEU A 1 102 ? 22.870 -1.234 -6.131 1.00 72.94 102 LEU A CA 1
ATOM 776 C C . LEU A 1 102 ? 21.662 -1.864 -6.826 1.00 72.94 102 LEU A C 1
ATOM 778 O O . LEU A 1 102 ? 20.565 -1.832 -6.274 1.00 72.94 102 LEU A O 1
ATOM 782 N N . THR A 1 103 ? 21.843 -2.406 -8.034 1.00 83.56 103 THR A N 1
ATOM 783 C CA . THR A 1 103 ? 20.772 -3.055 -8.790 1.00 83.56 103 THR A CA 1
ATOM 784 C C . THR A 1 103 ? 20.636 -4.500 -8.304 1.00 83.56 103 THR A C 1
ATOM 786 O O . THR A 1 103 ? 21.538 -5.305 -8.539 1.00 83.56 103 THR A O 1
ATOM 789 N N . PRO A 1 104 ? 19.526 -4.859 -7.634 1.00 82.25 104 PRO A N 1
ATOM 790 C CA . PRO A 1 104 ? 19.294 -6.219 -7.163 1.00 82.25 104 PRO A CA 1
ATOM 791 C C . PRO A 1 104 ? 19.252 -7.211 -8.327 1.00 82.25 104 PRO A C 1
ATOM 793 O O . PRO A 1 104 ? 18.748 -6.889 -9.409 1.00 82.25 104 PRO 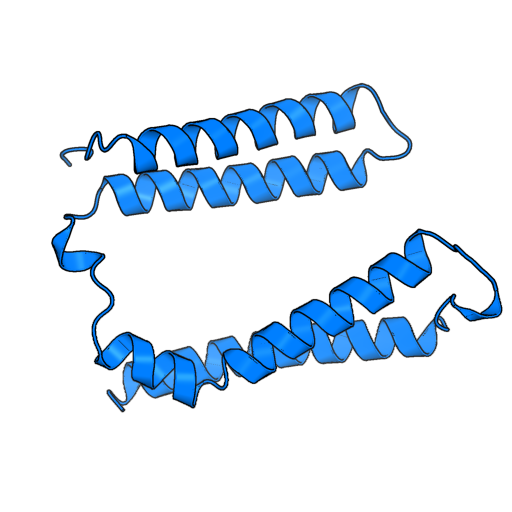A O 1
ATOM 796 N N . SER A 1 105 ? 19.716 -8.441 -8.090 1.00 86.00 105 SER A N 1
ATOM 797 C CA . SER A 1 105 ? 19.575 -9.516 -9.072 1.00 86.00 105 SER A CA 1
ATOM 798 C C . SER A 1 105 ? 18.098 -9.835 -9.341 1.00 86.00 105 SER A C 1
ATOM 800 O O . SER A 1 105 ? 17.196 -9.539 -8.543 1.00 86.00 105 SER A O 1
ATOM 802 N N . ILE A 1 106 ? 17.844 -10.444 -10.501 1.00 85.31 106 ILE A N 1
ATOM 803 C CA . ILE A 1 106 ? 16.498 -10.863 -10.906 1.00 85.31 106 ILE A CA 1
ATOM 804 C C . ILE A 1 106 ? 15.935 -11.861 -9.892 1.00 85.31 106 ILE A C 1
ATOM 806 O O . ILE A 1 106 ? 14.846 -11.640 -9.368 1.00 85.31 106 ILE A O 1
ATOM 810 N N . GLU A 1 107 ? 16.730 -12.872 -9.542 1.00 87.81 107 GL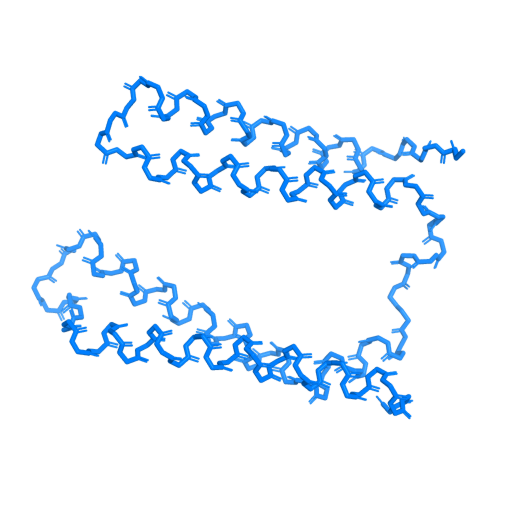U A N 1
ATOM 811 C CA . GLU A 1 107 ? 16.389 -13.911 -8.566 1.00 87.81 107 GLU A CA 1
ATOM 812 C C . GLU A 1 107 ? 16.044 -13.329 -7.192 1.00 87.81 107 GLU A C 1
ATOM 814 O O . GLU A 1 107 ? 15.044 -13.719 -6.591 1.00 87.81 107 GLU A O 1
ATOM 819 N N . LEU A 1 108 ? 16.817 -12.343 -6.712 1.00 86.00 108 LEU A N 1
ATOM 820 C CA . LEU A 1 108 ? 16.542 -11.691 -5.431 1.00 86.00 108 LEU A CA 1
ATOM 821 C C . LEU A 1 108 ? 15.206 -10.946 -5.467 1.00 86.00 108 LEU A C 1
ATOM 823 O O . LEU A 1 108 ? 14.425 -11.021 -4.523 1.00 86.00 108 LEU A O 1
ATOM 827 N N . THR A 1 109 ? 14.921 -10.242 -6.561 1.00 85.88 109 THR A N 1
ATOM 828 C CA . THR A 1 109 ? 13.659 -9.505 -6.702 1.00 85.88 109 THR A CA 1
ATOM 829 C C . THR A 1 109 ? 12.461 -10.445 -6.764 1.00 85.88 109 THR A C 1
ATOM 831 O O . THR A 1 109 ? 11.426 -10.155 -6.168 1.00 85.88 109 THR A O 1
ATOM 834 N N . ASP A 1 110 ? 12.591 -11.564 -7.474 1.00 86.94 110 ASP A N 1
ATOM 835 C CA . ASP A 1 110 ? 11.520 -12.551 -7.596 1.00 86.94 110 ASP A CA 1
ATOM 836 C C . ASP A 1 110 ? 11.295 -13.278 -6.262 1.00 86.94 110 ASP A C 1
ATOM 838 O O . ASP A 1 110 ? 10.153 -13.444 -5.832 1.00 86.94 110 ASP A O 1
ATOM 842 N N . GLY A 1 111 ? 12.370 -13.602 -5.535 1.00 87.50 111 GLY A N 1
ATOM 843 C CA . GLY A 1 111 ? 12.294 -14.111 -4.165 1.00 87.50 111 GLY A CA 1
ATOM 844 C C . GLY A 1 111 ? 11.592 -13.135 -3.218 1.00 87.50 111 GLY A C 1
ATOM 845 O O . GLY A 1 111 ? 10.662 -13.518 -2.511 1.00 87.50 111 GLY A O 1
ATOM 846 N N . VAL A 1 112 ? 11.964 -11.853 -3.257 1.00 88.50 112 VAL A N 1
ATOM 847 C CA . VAL A 1 112 ? 11.321 -10.789 -2.468 1.00 88.50 112 VAL A CA 1
ATOM 848 C C . VAL A 1 112 ? 9.846 -10.642 -2.830 1.00 88.50 112 VAL A C 1
ATOM 850 O O . VAL A 1 112 ? 9.012 -10.508 -1.938 1.00 88.50 112 VAL A O 1
ATOM 853 N N . ARG A 1 113 ? 9.493 -10.729 -4.116 1.00 85.19 113 ARG A N 1
ATOM 854 C CA . ARG A 1 113 ? 8.098 -10.702 -4.570 1.00 85.19 113 ARG A CA 1
ATOM 855 C C . ARG A 1 113 ? 7.294 -11.879 -4.003 1.00 85.19 113 ARG A C 1
ATOM 857 O O . ARG A 1 113 ? 6.174 -11.679 -3.541 1.00 85.19 113 ARG A O 1
ATOM 864 N N . ASN A 1 114 ? 7.862 -13.082 -3.986 1.00 87.75 114 ASN A N 1
ATOM 865 C CA . ASN A 1 114 ? 7.210 -14.260 -3.407 1.00 87.75 114 ASN A CA 1
ATOM 866 C C . ASN A 1 114 ? 7.033 -14.134 -1.889 1.00 87.75 114 ASN A C 1
ATOM 868 O O . ASN A 1 114 ? 5.947 -14.402 -1.374 1.00 87.75 114 ASN A O 1
ATOM 872 N N . ILE A 1 115 ? 8.068 -13.669 -1.180 1.00 88.81 115 ILE A N 1
ATOM 873 C CA . ILE A 1 115 ? 8.002 -13.377 0.261 1.00 88.81 115 ILE A CA 1
ATOM 874 C C . ILE A 1 115 ? 6.923 -12.330 0.542 1.00 88.81 115 ILE A C 1
ATOM 876 O O . ILE A 1 115 ? 6.172 -12.467 1.502 1.00 88.81 115 ILE A O 1
ATOM 880 N N . TRP A 1 116 ? 6.806 -11.316 -0.314 1.00 88.38 116 TRP A N 1
ATOM 881 C CA . TRP A 1 116 ? 5.789 -10.280 -0.198 1.00 88.38 116 TRP A CA 1
ATOM 882 C C . TRP A 1 116 ? 4.374 -10.855 -0.317 1.00 88.38 116 TRP A C 1
ATOM 884 O O . TRP A 1 116 ? 3.548 -10.626 0.567 1.00 88.38 116 TRP A O 1
ATOM 894 N N . TYR A 1 117 ? 4.104 -11.669 -1.344 1.00 87.00 117 TYR A N 1
ATOM 895 C CA . TYR A 1 117 ? 2.808 -12.338 -1.493 1.00 87.00 117 TYR A CA 1
ATOM 896 C C . TYR A 1 117 ? 2.482 -13.241 -0.300 1.00 87.00 117 TYR A C 1
ATOM 898 O O . TYR A 1 117 ? 1.378 -13.165 0.242 1.00 87.00 117 TYR A O 1
ATOM 906 N N . LEU A 1 118 ? 3.442 -14.055 0.145 1.00 90.19 118 LEU A N 1
ATOM 907 C CA . LEU A 1 118 ? 3.280 -14.917 1.317 1.00 90.19 118 LEU A CA 1
ATOM 908 C C . LEU A 1 118 ? 3.021 -14.105 2.587 1.00 90.19 118 LEU A C 1
ATOM 910 O O . LEU A 1 118 ? 2.108 -14.422 3.343 1.00 90.19 118 LEU A O 1
ATOM 914 N N . GLY A 1 119 ? 3.776 -13.031 2.805 1.00 88.75 119 GLY A N 1
ATOM 915 C CA . GLY A 1 119 ? 3.636 -12.167 3.970 1.00 88.75 119 GLY A CA 1
ATOM 916 C C . GLY A 1 119 ? 2.276 -11.473 4.032 1.00 88.75 119 GLY A C 1
ATOM 917 O O . GLY A 1 119 ? 1.679 -11.403 5.104 1.00 88.75 119 GLY A O 1
ATOM 918 N N . VAL A 1 120 ? 1.742 -11.028 2.888 1.00 89.56 120 VAL A N 1
ATOM 919 C CA . VAL A 1 120 ? 0.373 -10.491 2.789 1.00 89.56 120 VAL A CA 1
ATOM 920 C C . VAL A 1 120 ? -0.656 -11.556 3.164 1.00 89.56 120 VAL A C 1
ATOM 922 O O . VAL A 1 120 ? -1.529 -11.295 3.992 1.00 89.56 120 VAL A O 1
ATOM 925 N N . TRP A 1 121 ? -0.534 -12.768 2.617 1.00 89.25 121 TRP A N 1
ATOM 926 C CA . TRP A 1 121 ? -1.444 -13.872 2.932 1.00 89.25 121 TRP A CA 1
ATOM 927 C C . TRP A 1 121 ? -1.408 -14.271 4.408 1.00 89.25 121 TRP A C 1
ATOM 929 O O . TRP A 1 121 ? -2.462 -14.428 5.030 1.00 89.25 121 TRP A O 1
ATOM 939 N N . ILE A 1 122 ? -0.213 -14.388 4.985 1.00 88.88 122 ILE A N 1
ATOM 940 C CA . ILE A 1 122 ? -0.006 -14.711 6.400 1.00 88.88 122 ILE A CA 1
ATOM 941 C C . ILE A 1 122 ? -0.629 -13.631 7.287 1.00 88.88 122 ILE A C 1
ATOM 943 O O . ILE A 1 122 ? -1.400 -13.950 8.192 1.00 88.88 122 ILE A O 1
ATOM 947 N N . PHE A 1 123 ? -0.361 -12.354 6.999 1.00 89.31 123 PHE A N 1
ATOM 948 C CA . PHE A 1 123 ? -0.898 -11.241 7.778 1.00 89.31 123 PHE A CA 1
ATOM 949 C C . PHE A 1 123 ? -2.432 -11.196 7.744 1.00 89.31 123 PHE A C 1
ATOM 951 O O . PHE A 1 123 ? -3.071 -11.059 8.788 1.00 89.31 123 PHE A O 1
ATOM 958 N N . ILE A 1 124 ? -3.040 -11.358 6.562 1.00 88.62 124 ILE A N 1
ATOM 959 C CA . ILE A 1 124 ? -4.504 -11.401 6.413 1.00 88.62 124 ILE A CA 1
ATOM 960 C C . ILE A 1 124 ? -5.092 -12.573 7.208 1.00 88.62 124 ILE A C 1
ATOM 962 O O . ILE A 1 124 ? -6.073 -12.392 7.932 1.00 88.62 124 ILE A O 1
ATOM 966 N N . THR A 1 125 ? -4.474 -13.753 7.110 1.00 88.75 125 THR A N 1
ATOM 967 C CA . THR A 1 125 ? -4.936 -14.971 7.789 1.00 88.75 125 THR A CA 1
ATOM 968 C C . THR A 1 125 ? -4.856 -14.830 9.307 1.00 88.75 125 THR A C 1
ATOM 970 O O . THR A 1 125 ? -5.846 -15.086 9.991 1.00 88.75 125 THR A O 1
ATOM 973 N N . PHE A 1 126 ? -3.729 -14.356 9.849 1.00 88.31 126 PHE A N 1
ATOM 974 C CA . PHE A 1 126 ? -3.584 -14.146 11.291 1.00 88.31 126 PHE A CA 1
ATOM 975 C C . PHE A 1 126 ? -4.507 -13.057 11.815 1.00 88.31 126 PHE A C 1
ATOM 977 O O . PHE A 1 126 ? -5.158 -13.246 12.841 1.00 88.31 126 PHE A O 1
ATOM 984 N N . ARG A 1 127 ? -4.632 -11.938 11.097 1.00 86.81 127 ARG A N 1
ATOM 985 C CA . ARG A 1 127 ? -5.562 -10.877 11.484 1.00 86.81 127 ARG A CA 1
ATOM 986 C C . ARG A 1 127 ? -7.000 -11.391 11.536 1.00 86.81 127 ARG A C 1
ATOM 988 O O . ARG A 1 127 ? -7.734 -11.044 12.457 1.00 86.81 127 ARG A O 1
ATOM 995 N N . TRP A 1 128 ? -7.406 -12.218 10.572 1.00 86.88 128 TRP A N 1
ATOM 996 C CA . TRP A 1 128 ? -8.724 -12.851 10.578 1.00 86.88 128 TRP A CA 1
ATOM 997 C C . TRP A 1 128 ? -8.887 -13.836 11.743 1.00 86.88 128 TRP A C 1
ATOM 999 O O . TRP A 1 128 ? -9.909 -13.791 12.429 1.00 86.88 128 TRP A O 1
ATOM 1009 N N . TYR A 1 129 ? -7.873 -14.668 11.996 1.00 89.25 129 TYR A N 1
ATOM 1010 C CA . TYR A 1 129 ? -7.852 -15.639 13.090 1.00 89.25 129 TYR A CA 1
ATOM 1011 C C . TYR A 1 129 ? -8.013 -14.967 14.460 1.00 89.25 129 TYR A C 1
ATOM 1013 O O . TYR A 1 129 ? -8.970 -15.270 15.169 1.00 89.25 129 TYR A O 1
ATOM 1021 N N . TYR A 1 130 ? -7.162 -13.993 14.795 1.00 86.19 130 TYR A N 1
ATOM 1022 C CA . TYR A 1 130 ? -7.224 -13.291 16.084 1.00 86.19 130 TYR A CA 1
ATOM 1023 C C . TYR A 1 130 ? -8.513 -12.477 16.248 1.00 86.19 130 TYR A C 1
ATOM 1025 O O . TYR A 1 130 ? -9.107 -12.423 17.324 1.00 86.19 130 TYR A O 1
ATOM 1033 N N . ASN A 1 131 ? -9.031 -11.909 15.154 1.00 85.12 131 ASN A N 1
ATOM 1034 C CA . ASN A 1 131 ? -10.326 -11.239 15.193 1.00 85.12 131 ASN A CA 1
ATOM 1035 C C . ASN A 1 131 ? -11.472 -12.211 15.545 1.00 85.12 131 ASN A C 1
ATOM 1037 O O . ASN A 1 131 ? -12.365 -11.852 16.317 1.00 85.12 131 ASN A O 1
ATOM 1041 N N . LYS A 1 132 ? -11.435 -13.440 15.003 1.00 84.06 132 LYS A N 1
ATOM 1042 C CA . LYS A 1 132 ? -12.410 -14.512 15.268 1.00 84.06 132 LYS A CA 1
ATOM 1043 C C . LYS A 1 132 ? -12.311 -15.066 16.687 1.00 84.06 132 LYS A C 1
ATOM 1045 O O . LYS A 1 132 ? -13.353 -15.291 17.294 1.00 84.06 132 LYS A O 1
ATOM 1050 N N . THR A 1 133 ? -11.104 -15.284 17.204 1.00 82.19 133 THR A N 1
ATOM 1051 C CA . THR A 1 133 ? -10.901 -15.815 18.562 1.00 82.19 133 THR A CA 1
ATOM 1052 C C . THR A 1 133 ? -11.173 -14.779 19.650 1.00 82.19 133 THR A C 1
ATOM 1054 O O . THR A 1 133 ? -11.429 -15.152 20.788 1.00 82.19 133 THR A O 1
ATOM 1057 N N . GLY A 1 134 ? -11.202 -13.485 19.305 1.00 66.31 134 GLY A N 1
ATOM 1058 C CA . GLY A 1 134 ? -11.439 -12.413 20.277 1.00 66.31 134 GLY A CA 1
ATOM 1059 C C . GLY A 1 134 ? -10.250 -12.157 21.198 1.00 66.31 134 GLY A C 1
ATOM 1060 O O . GLY A 1 134 ? -10.404 -11.488 22.217 1.00 66.31 134 GLY A O 1
ATOM 1061 N N . GLU A 1 135 ? -9.088 -12.675 20.809 1.00 57.06 135 GLU A N 1
ATOM 1062 C CA . GLU A 1 135 ? -7.817 -12.565 21.513 1.00 57.06 135 GLU A CA 1
ATOM 1063 C C . GLU A 1 135 ? -7.002 -11.339 21.102 1.00 57.06 135 GLU A C 1
ATOM 1065 O O . GLU A 1 135 ? -6.946 -11.004 19.900 1.00 57.06 135 GLU A 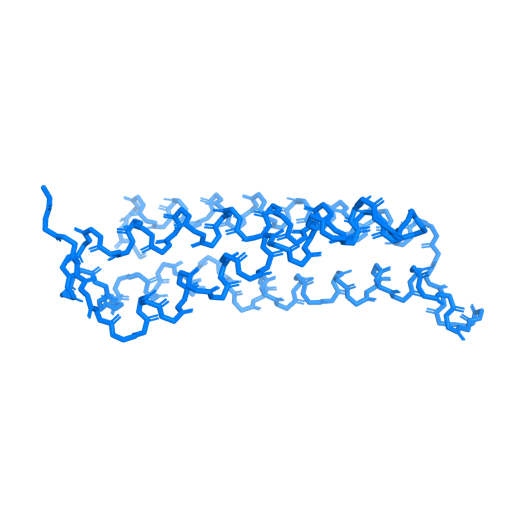O 1
#

pLDDT: mean 84.5, std 7.46, range [57.06, 95.56]

Secondary structure (DSSP, 8-state):
------HHHHHHHHHHHHHHHHHHHHHHH-GGGHHHHHHHHHHHHHHHHHHHHHHHS-GGGGS--HHHHHHHHHTTHHHHHHHHHHHHHHHHHHHHT--TTTS--HHHHHHHHHHHHHHHHHHHHHHHHHHHHT-

Foldseek 3Di:
DQFAPDPVLVVQLVQLVVLLVVLVCCLPPPVVVNVVSVVSNVSSVVSNVVSRVVRPDDPVVVPQDPLLVVLCVQLVVVVLVVLVVVLVVLVVQCVVCPDPVSHDDPVVNVVSVVVNVVSVVSSVVSSVVSVVVSD

Sequence (135 aa):
MKFRKDKDITKFIGISLCAILAGIIITLFIEPISVFGFILILGGLIGLVIGLSVATKPKCDLIEDERSVRVREKAGYSAFIAMLLIATIIVLLRMMKLSPSLTPSIELTDGVRNIWYLGVWIFITFRWYYNKTGE